Protein AF-A0A414FZT6-F1 (afdb_monomer_lite)

Organism: NCBI:txid147207

Structure (mmCIF, N/CA/C/O backbone):
data_AF-A0A414FZT6-F1
#
_entry.id   AF-A0A414FZT6-F1
#
loop_
_atom_site.group_PDB
_atom_site.id
_atom_site.type_symbol
_atom_site.label_atom_id
_atom_site.label_alt_id
_atom_site.label_comp_id
_atom_site.label_asym_id
_atom_site.label_entity_id
_atom_site.label_seq_id
_atom_site.pdbx_PDB_ins_code
_atom_site.Cartn_x
_atom_site.Cartn_y
_atom_site.Cartn_z
_atom_site.occupancy
_atom_site.B_iso_or_equiv
_atom_site.auth_seq_id
_atom_site.auth_comp_id
_atom_site.auth_asym_id
_atom_site.auth_atom_id
_atom_site.pdbx_PDB_model_num
ATOM 1 N N . MET A 1 1 ? 4.580 -17.360 -3.322 1.00 42.38 1 MET A N 1
ATOM 2 C CA . MET A 1 1 ? 3.132 -17.240 -3.596 1.00 42.38 1 MET A CA 1
ATOM 3 C C . MET A 1 1 ? 2.639 -16.132 -2.677 1.00 42.38 1 MET A C 1
ATOM 5 O O . MET A 1 1 ? 2.762 -16.324 -1.480 1.00 42.38 1 MET A O 1
ATOM 9 N N . ALA A 1 2 ? 2.249 -14.937 -3.104 1.00 43.84 2 ALA A N 1
ATOM 10 C CA . ALA A 1 2 ? 1.858 -14.442 -4.417 1.00 43.84 2 ALA A CA 1
ATOM 11 C C . ALA A 1 2 ? 2.615 -13.140 -4.751 1.00 43.84 2 ALA A C 1
ATOM 13 O O . ALA A 1 2 ? 2.787 -12.276 -3.893 1.00 43.84 2 ALA A O 1
ATOM 14 N N . GLU A 1 3 ? 3.080 -13.015 -5.991 1.00 52.44 3 GLU A N 1
ATOM 15 C CA . GLU A 1 3 ? 3.243 -11.706 -6.624 1.00 52.44 3 GLU A CA 1
ATOM 16 C C . GLU A 1 3 ? 1.833 -11.294 -7.023 1.00 52.44 3 GLU A C 1
ATOM 18 O O . GLU A 1 3 ? 1.332 -11.717 -8.061 1.00 52.44 3 GLU A O 1
ATOM 23 N N . GLY A 1 4 ? 1.143 -10.611 -6.113 1.00 61.84 4 GLY A N 1
ATOM 24 C CA . GLY A 1 4 ? -0.199 -10.149 -6.407 1.00 61.84 4 GLY A CA 1
ATOM 25 C C . GLY A 1 4 ? -0.151 -9.083 -7.485 1.00 61.84 4 GLY A C 1
ATOM 26 O O . GLY A 1 4 ? 0.655 -8.154 -7.403 1.00 61.84 4 GLY A O 1
ATOM 27 N N . ASN A 1 5 ? -0.982 -9.254 -8.511 1.00 81.00 5 ASN A N 1
ATOM 28 C CA . ASN A 1 5 ? -1.188 -8.251 -9.548 1.00 81.00 5 ASN A CA 1
ATOM 29 C C . ASN A 1 5 ? -1.672 -6.930 -8.914 1.00 81.00 5 ASN A C 1
ATOM 31 O O . ASN A 1 5 ? -2.163 -6.915 -7.785 1.00 81.00 5 ASN A O 1
ATOM 35 N N . PHE A 1 6 ? -1.583 -5.822 -9.648 1.00 87.69 6 PHE A N 1
ATOM 36 C CA . PHE A 1 6 ? -2.033 -4.501 -9.200 1.00 87.69 6 PHE A CA 1
ATOM 37 C C . PHE A 1 6 ? -3.459 -4.508 -8.606 1.00 87.69 6 PHE A C 1
ATOM 39 O O . PHE A 1 6 ? -3.727 -3.843 -7.602 1.00 87.69 6 PHE A O 1
ATOM 46 N N . ASP A 1 7 ? -4.357 -5.320 -9.172 1.00 89.56 7 ASP A N 1
ATOM 47 C CA . ASP A 1 7 ? -5.725 -5.500 -8.669 1.00 89.56 7 ASP A CA 1
ATOM 48 C C . ASP A 1 7 ? -5.762 -6.099 -7.252 1.00 89.56 7 ASP A C 1
ATOM 50 O O . ASP A 1 7 ? -6.525 -5.637 -6.408 1.00 89.56 7 ASP A O 1
ATOM 54 N N . GLU A 1 8 ? -4.899 -7.075 -6.956 1.00 91.25 8 GLU A N 1
ATOM 55 C CA . GLU A 1 8 ? -4.808 -7.703 -5.630 1.00 91.25 8 GLU A CA 1
ATOM 56 C C . GLU A 1 8 ? -4.232 -6.732 -4.591 1.00 91.25 8 GLU A C 1
ATOM 58 O O . GLU A 1 8 ? -4.671 -6.707 -3.441 1.00 91.25 8 GLU A O 1
ATOM 63 N N . ILE A 1 9 ? -3.271 -5.893 -4.998 1.00 93.50 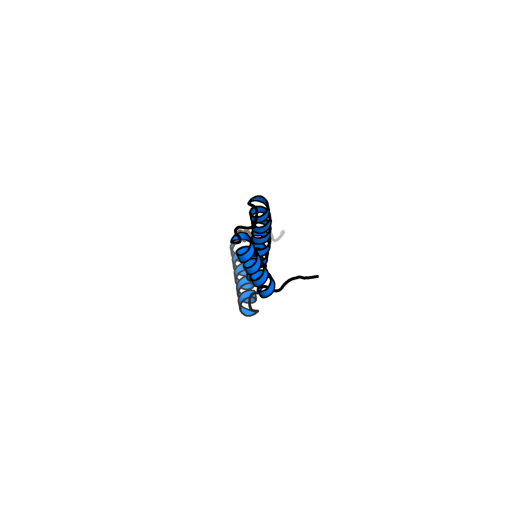9 ILE A N 1
ATOM 64 C CA . ILE A 1 9 ? -2.742 -4.821 -4.142 1.00 93.50 9 ILE A CA 1
ATOM 65 C C . ILE A 1 9 ? -3.859 -3.829 -3.798 1.00 93.50 9 ILE A C 1
ATOM 67 O O . ILE A 1 9 ? -3.998 -3.424 -2.644 1.00 93.50 9 ILE A O 1
ATOM 71 N N . THR A 1 10 ? -4.676 -3.468 -4.787 1.00 92.50 10 THR A N 1
ATOM 72 C CA . THR A 1 10 ? -5.794 -2.534 -4.609 1.00 92.50 10 THR A CA 1
ATOM 73 C C . THR A 1 10 ? -6.862 -3.117 -3.683 1.00 92.50 10 THR A C 1
ATOM 75 O O . THR A 1 10 ? -7.270 -2.453 -2.731 1.00 92.50 10 THR A O 1
ATOM 78 N N . GLU A 1 11 ? -7.251 -4.379 -3.889 1.00 95.94 11 GLU A N 1
ATOM 79 C CA . GLU A 1 11 ? -8.195 -5.082 -3.011 1.00 95.94 11 GLU A CA 1
ATOM 80 C C . GLU A 1 11 ? -7.678 -5.135 -1.566 1.00 95.94 11 GLU A C 1
ATOM 82 O O . GLU A 1 11 ? -8.414 -4.837 -0.621 1.00 95.94 11 GLU A O 1
ATOM 87 N N . ARG A 1 12 ? -6.382 -5.414 -1.378 1.00 96.44 12 ARG A N 1
ATOM 88 C CA . ARG A 1 12 ? -5.777 -5.442 -0.044 1.00 96.44 12 ARG A CA 1
ATOM 89 C C . ARG A 1 12 ? -5.777 -4.070 0.636 1.00 96.44 12 ARG A C 1
ATOM 91 O O . ARG A 1 12 ? -6.052 -3.984 1.835 1.00 96.44 12 ARG A O 1
ATOM 98 N N . LEU A 1 13 ? -5.498 -2.996 -0.102 1.00 96.81 13 LEU A N 1
ATOM 99 C CA . LEU A 1 13 ? -5.575 -1.629 0.424 1.00 96.81 13 LEU A CA 1
ATOM 100 C C . LEU A 1 13 ? -7.006 -1.274 0.861 1.00 96.81 13 LEU A C 1
ATOM 102 O O . LEU A 1 13 ? -7.189 -0.676 1.925 1.00 96.81 13 LEU A O 1
ATOM 106 N N . ASP A 1 14 ? -8.023 -1.697 0.109 1.00 96.81 14 ASP A N 1
ATOM 107 C CA . ASP A 1 14 ? -9.430 -1.497 0.475 1.00 96.81 14 ASP A CA 1
ATOM 108 C C . ASP A 1 14 ? -9.817 -2.255 1.758 1.00 96.81 14 ASP A C 1
ATOM 110 O O . ASP A 1 14 ? -10.495 -1.704 2.636 1.00 96.81 14 ASP A O 1
ATOM 114 N N . GLU A 1 15 ? -9.338 -3.490 1.930 1.00 97.06 15 GLU A N 1
ATOM 115 C CA . GLU A 1 15 ? -9.513 -4.243 3.177 1.00 97.06 15 GLU A CA 1
ATOM 116 C C . GLU A 1 15 ? -8.862 -3.545 4.375 1.00 97.06 15 GLU A C 1
ATOM 118 O O . GLU A 1 15 ? -9.452 -3.486 5.462 1.00 97.06 15 GLU A O 1
ATOM 123 N N . ILE A 1 16 ? -7.650 -3.013 4.193 1.00 96.81 16 ILE A N 1
ATOM 124 C CA . ILE A 1 16 ? -6.942 -2.244 5.220 1.00 96.81 16 ILE A CA 1
ATOM 125 C C . ILE A 1 16 ? -7.764 -1.006 5.603 1.00 96.81 16 ILE A C 1
ATOM 127 O O . ILE A 1 16 ? -7.985 -0.759 6.791 1.00 96.81 16 ILE A O 1
ATOM 131 N N . ILE A 1 17 ? -8.303 -0.268 4.625 1.00 96.19 17 ILE A N 1
ATOM 132 C CA . ILE A 1 17 ? -9.167 0.898 4.871 1.00 96.19 17 ILE A CA 1
ATOM 133 C C . ILE A 1 17 ? -10.400 0.505 5.692 1.00 96.19 17 ILE A C 1
ATOM 135 O O . ILE A 1 17 ? -10.762 1.210 6.642 1.00 96.19 17 ILE A O 1
ATOM 139 N N . ALA A 1 18 ? -11.050 -0.610 5.355 1.00 96.62 18 ALA A N 1
ATOM 140 C CA . ALA A 1 18 ? -12.207 -1.100 6.097 1.00 96.62 18 ALA A CA 1
ATOM 141 C C . ALA A 1 18 ? -11.846 -1.445 7.554 1.00 96.62 18 ALA A C 1
ATOM 143 O O . ALA A 1 18 ? -12.584 -1.081 8.474 1.00 96.62 18 ALA A O 1
ATOM 144 N N . GLN A 1 19 ? -10.695 -2.086 7.775 1.00 95.50 19 GLN A N 1
ATOM 145 C CA . GLN A 1 19 ? -10.216 -2.456 9.108 1.00 95.50 19 GLN A CA 1
ATOM 146 C C . GLN A 1 19 ? -9.834 -1.239 9.954 1.00 95.50 19 GLN A C 1
ATOM 148 O O . GLN A 1 19 ? -10.261 -1.150 11.104 1.00 95.50 19 GLN A O 1
ATOM 153 N N . VAL A 1 20 ? -9.103 -0.268 9.402 1.00 94.38 20 VAL A N 1
ATOM 154 C CA . VAL A 1 20 ? -8.703 0.956 10.125 1.00 94.38 20 VAL A CA 1
ATOM 155 C C . VAL A 1 20 ? -9.917 1.817 10.491 1.00 94.38 20 VAL A C 1
ATOM 157 O O . VAL A 1 20 ? -9.932 2.479 11.527 1.00 94.38 20 VAL A O 1
ATOM 160 N N . ARG A 1 21 ? -10.976 1.796 9.671 1.00 93.81 21 ARG A N 1
ATOM 161 C CA . ARG A 1 21 ? -12.238 2.502 9.959 1.00 93.81 21 ARG A CA 1
ATOM 162 C C . ARG A 1 21 ? -13.106 1.807 11.008 1.00 93.81 21 ARG A C 1
ATOM 164 O O . ARG A 1 21 ? -14.051 2.425 11.509 1.00 93.81 21 ARG A O 1
ATOM 171 N N . SER A 1 22 ? -12.823 0.548 11.331 1.00 94.50 22 SER A N 1
ATOM 172 C CA . SER A 1 22 ? -13.547 -0.169 12.373 1.00 94.50 22 SER A CA 1
ATOM 173 C C . SER A 1 22 ? -13.213 0.402 13.748 1.00 94.50 22 SER A C 1
ATOM 175 O O . SER A 1 22 ? -12.053 0.561 14.116 1.00 94.50 22 SER A O 1
ATOM 177 N N . LYS A 1 23 ? -14.250 0.663 14.549 1.00 91.75 23 LYS A N 1
ATOM 178 C CA . LYS A 1 23 ? -14.101 1.130 15.938 1.00 91.75 23 LYS A CA 1
ATOM 179 C C . LYS A 1 23 ? -13.547 0.055 16.873 1.00 91.75 23 LYS A C 1
ATOM 181 O O . LYS A 1 23 ? -13.138 0.381 17.983 1.00 91.75 23 LYS A O 1
ATOM 186 N N . ASP A 1 24 ? -13.552 -1.196 16.422 1.00 93.62 24 ASP A N 1
ATOM 187 C CA . ASP A 1 24 ? -13.043 -2.345 17.166 1.00 93.62 24 ASP A CA 1
ATOM 188 C C . ASP A 1 24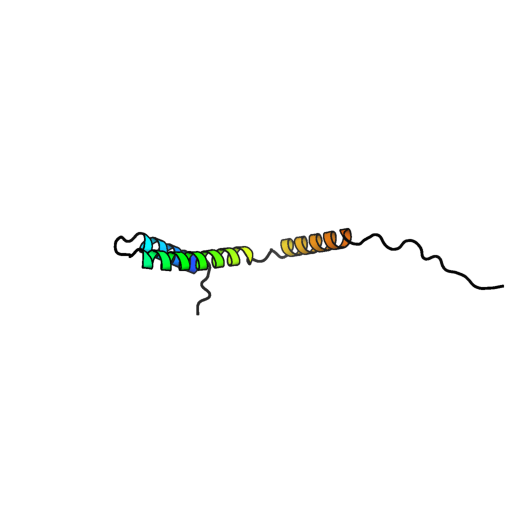 ? -11.543 -2.585 16.915 1.00 93.62 24 ASP A C 1
ATOM 190 O O . ASP A 1 24 ? -10.935 -3.450 17.547 1.00 93.62 24 ASP A O 1
ATOM 194 N N . THR A 1 25 ? -10.925 -1.816 16.012 1.00 93.44 25 THR A N 1
ATOM 195 C CA . THR A 1 25 ? -9.490 -1.894 15.727 1.00 93.44 25 THR A CA 1
ATOM 196 C C . THR A 1 25 ? -8.721 -0.991 16.688 1.00 93.44 25 THR A C 1
ATOM 198 O O . THR A 1 25 ? -9.011 0.199 16.825 1.00 93.44 25 THR A O 1
ATOM 201 N N . SER A 1 26 ? -7.731 -1.558 17.381 1.00 96.50 26 SER A N 1
ATOM 202 C CA . SER A 1 26 ? -6.856 -0.797 18.274 1.00 96.50 26 SER A CA 1
ATOM 203 C C . SER A 1 26 ? -5.929 0.136 17.492 1.00 96.50 26 SER A C 1
ATOM 205 O O . SER A 1 26 ? -5.641 -0.094 16.320 1.00 96.50 26 SER A O 1
ATOM 207 N N . LEU A 1 27 ? -5.411 1.174 18.157 1.00 94.94 27 LEU A N 1
ATOM 208 C CA . LEU A 1 27 ? -4.452 2.092 17.540 1.00 94.94 27 LEU A CA 1
ATOM 209 C C . LEU A 1 27 ? -3.192 1.367 17.052 1.00 94.94 27 LEU A C 1
ATOM 211 O O . LEU A 1 27 ? -2.784 1.594 15.924 1.00 94.94 27 LEU A O 1
ATOM 215 N N . GLU A 1 28 ? -2.610 0.485 17.868 1.00 96.38 28 GLU A N 1
ATOM 216 C CA . GLU A 1 28 ? -1.425 -0.301 17.482 1.00 96.38 28 GLU A CA 1
ATOM 217 C C . GLU A 1 28 ? -1.691 -1.110 16.214 1.00 96.38 28 GLU A C 1
ATOM 219 O O . GLU A 1 28 ? -0.934 -1.017 15.257 1.00 96.38 28 GLU A O 1
ATOM 224 N N . ARG A 1 29 ? -2.839 -1.793 16.146 1.00 95.19 29 ARG A N 1
ATOM 225 C CA . ARG A 1 29 ? -3.205 -2.559 14.956 1.00 95.19 29 ARG A CA 1
ATOM 226 C C . ARG A 1 29 ? -3.439 -1.669 13.737 1.00 95.19 29 ARG A C 1
ATOM 228 O O . ARG A 1 29 ? -3.112 -2.066 12.627 1.00 95.19 29 ARG A O 1
ATOM 235 N N . SER A 1 30 ? -3.997 -0.475 13.925 1.00 95.88 30 SER A N 1
ATOM 236 C CA . SER A 1 30 ? -4.130 0.507 12.845 1.00 95.88 30 SER A CA 1
ATOM 237 C C . SER A 1 30 ? -2.777 1.023 12.349 1.00 95.88 30 SER A C 1
ATOM 239 O O . SER A 1 30 ? -2.673 1.348 11.172 1.00 95.88 30 SER A O 1
ATOM 241 N N . LEU A 1 31 ? -1.758 1.098 13.213 1.00 96.75 31 LEU A N 1
ATOM 242 C CA . LEU A 1 31 ? -0.397 1.477 12.823 1.00 96.75 31 LEU A CA 1
ATOM 243 C C . LEU A 1 31 ? 0.295 0.347 12.054 1.00 96.75 31 LEU A C 1
ATOM 245 O O . LEU A 1 31 ? 0.843 0.614 10.992 1.00 96.75 31 LEU A O 1
ATOM 249 N N . ASP A 1 32 ? 0.160 -0.903 12.503 1.00 96.56 32 ASP A N 1
ATOM 250 C CA . ASP A 1 32 ? 0.688 -2.063 11.769 1.00 96.56 32 ASP A CA 1
ATOM 251 C C . ASP A 1 32 ? 0.088 -2.149 10.351 1.00 96.56 32 ASP A C 1
ATOM 253 O O . ASP A 1 32 ? 0.790 -2.361 9.364 1.00 96.56 32 ASP A O 1
ATOM 257 N N . LEU A 1 33 ? -1.228 -1.932 10.237 1.00 97.06 33 LEU A N 1
ATOM 258 C CA . LEU A 1 33 ? -1.933 -1.890 8.951 1.00 97.06 33 LEU A CA 1
ATOM 259 C C . LEU A 1 33 ? -1.495 -0.702 8.078 1.00 97.06 33 LEU A C 1
ATOM 261 O O . LEU A 1 33 ? -1.558 -0.782 6.852 1.00 97.06 33 LEU A O 1
ATOM 265 N N . PHE A 1 34 ? -1.083 0.409 8.690 1.00 96.38 34 PHE A N 1
ATOM 266 C CA . PHE A 1 34 ? -0.581 1.568 7.962 1.00 96.38 34 PHE A CA 1
ATOM 267 C C . PHE A 1 34 ? 0.802 1.297 7.365 1.00 96.38 34 PHE A C 1
ATOM 269 O O . PHE A 1 34 ? 1.023 1.627 6.202 1.00 96.38 34 PHE A O 1
ATOM 276 N N . ASP A 1 35 ? 1.691 0.640 8.111 1.00 97.25 35 ASP A N 1
ATOM 277 C CA . ASP A 1 35 ? 2.997 0.217 7.598 1.00 97.25 35 ASP A CA 1
ATOM 278 C C . ASP A 1 35 ? 2.835 -0.779 6.435 1.00 97.25 35 ASP A C 1
ATOM 280 O O . ASP A 1 35 ? 3.450 -0.603 5.382 1.00 97.25 35 ASP A O 1
ATOM 284 N N . GLU A 1 36 ? 1.915 -1.745 6.558 1.00 96.50 36 GLU A N 1
ATOM 285 C CA . GLU A 1 36 ? 1.562 -2.657 5.458 1.00 96.50 36 GLU A CA 1
ATOM 286 C C . GLU A 1 36 ? 1.070 -1.887 4.216 1.00 96.50 36 GLU A C 1
ATOM 288 O O . GLU A 1 36 ? 1.475 -2.178 3.088 1.00 96.50 36 GLU A O 1
ATOM 293 N N . ALA A 1 37 ? 0.233 -0.861 4.399 1.00 96.62 37 ALA A N 1
ATOM 294 C CA . ALA A 1 37 ? -0.250 -0.037 3.293 1.00 96.62 37 ALA A CA 1
ATOM 2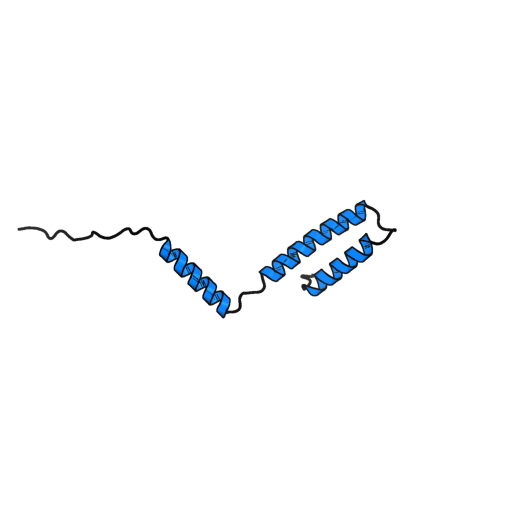95 C C . ALA A 1 37 ? 0.874 0.759 2.603 1.00 96.62 37 ALA A C 1
ATOM 297 O O . ALA A 1 37 ? 0.817 0.951 1.387 1.00 96.62 37 ALA A O 1
ATOM 298 N N . ILE A 1 38 ? 1.898 1.203 3.341 1.00 96.38 38 ILE A N 1
ATOM 299 C CA . ILE A 1 38 ? 3.071 1.882 2.766 1.00 96.38 38 ILE A CA 1
ATOM 300 C C . ILE A 1 38 ? 3.869 0.921 1.883 1.00 96.38 38 ILE A C 1
ATOM 302 O O . ILE A 1 38 ? 4.255 1.292 0.771 1.00 96.38 38 ILE A O 1
ATOM 306 N N . GLU A 1 39 ? 4.101 -0.309 2.343 1.00 95.69 39 GLU A N 1
ATOM 307 C CA . GLU A 1 39 ? 4.802 -1.329 1.555 1.00 95.69 39 GLU A CA 1
ATOM 308 C C . GLU A 1 39 ? 4.037 -1.663 0.267 1.00 95.69 39 GLU A C 1
ATOM 310 O O . GLU A 1 39 ? 4.614 -1.674 -0.825 1.00 95.69 39 GLU A O 1
ATOM 315 N N . LEU A 1 40 ? 2.721 -1.864 0.378 1.00 95.44 40 LEU A N 1
ATOM 316 C CA . LEU A 1 40 ? 1.838 -2.124 -0.760 1.00 95.44 40 LEU A CA 1
ATOM 317 C C . LEU A 1 40 ? 1.815 -0.956 -1.752 1.00 95.44 40 LEU A C 1
ATOM 319 O O . LEU A 1 40 ? 1.921 -1.175 -2.959 1.00 95.44 40 LEU A O 1
ATOM 323 N N . GLY A 1 41 ? 1.721 0.278 -1.254 1.00 92.62 41 GLY A N 1
ATOM 324 C CA . GLY A 1 41 ? 1.761 1.484 -2.077 1.00 92.62 41 GLY A CA 1
ATOM 325 C C . GLY A 1 41 ? 3.093 1.648 -2.807 1.00 92.62 41 GLY A C 1
ATOM 326 O O . GLY A 1 41 ? 3.100 1.962 -3.993 1.00 92.62 41 GLY A O 1
ATOM 327 N N . SER A 1 42 ? 4.208 1.366 -2.130 1.00 93.75 42 SER A N 1
ATOM 328 C CA . SER A 1 42 ? 5.546 1.432 -2.734 1.00 93.75 42 SER A CA 1
ATOM 329 C C . SER A 1 42 ? 5.678 0.426 -3.879 1.00 93.75 42 SER A C 1
ATOM 331 O O . SER A 1 42 ? 6.056 0.793 -4.986 1.00 93.75 42 SER A O 1
ATOM 333 N N . ARG A 1 43 ? 5.236 -0.819 -3.661 1.00 90.06 43 ARG A N 1
ATOM 334 C CA . ARG A 1 43 ? 5.209 -1.846 -4.711 1.00 90.06 43 ARG A CA 1
ATOM 335 C C . ARG A 1 43 ? 4.296 -1.469 -5.882 1.00 90.06 43 ARG A C 1
ATOM 337 O O . ARG A 1 43 ? 4.626 -1.770 -7.024 1.00 90.06 43 ARG A O 1
ATOM 344 N N . ALA A 1 44 ? 3.139 -0.862 -5.618 1.00 91.31 44 ALA A N 1
ATOM 345 C CA . ALA A 1 44 ? 2.230 -0.427 -6.675 1.00 91.31 44 ALA A CA 1
ATOM 346 C C . ALA A 1 44 ? 2.867 0.654 -7.561 1.00 91.31 44 ALA A C 1
ATOM 348 O O . ALA A 1 44 ? 2.720 0.594 -8.779 1.00 91.31 44 ALA A O 1
ATOM 349 N N . VAL A 1 45 ? 3.600 1.601 -6.962 1.00 90.69 45 VAL A N 1
ATOM 350 C CA . VAL A 1 45 ? 4.374 2.616 -7.695 1.00 90.69 45 VAL A CA 1
ATOM 351 C C . VAL A 1 45 ? 5.448 1.953 -8.555 1.00 90.69 45 VAL A C 1
ATOM 353 O O . VAL A 1 45 ? 5.473 2.195 -9.758 1.00 90.69 45 VAL A O 1
ATOM 356 N N . ASP A 1 46 ? 6.237 1.035 -7.990 1.00 88.81 46 ASP A N 1
ATOM 357 C CA . ASP A 1 46 ? 7.259 0.297 -8.748 1.00 88.81 46 ASP A CA 1
ATOM 358 C C . ASP A 1 46 ? 6.655 -0.478 -9.937 1.00 88.81 46 ASP A C 1
ATOM 360 O O . ASP A 1 46 ? 7.258 -0.589 -11.005 1.00 88.81 46 ASP A O 1
ATOM 364 N N . MET A 1 47 ? 5.446 -1.025 -9.777 1.00 86.00 47 MET A N 1
ATOM 365 C CA . MET A 1 47 ? 4.747 -1.778 -10.825 1.00 86.00 47 MET A CA 1
ATOM 366 C C . MET A 1 47 ? 4.229 -0.878 -11.962 1.00 86.00 47 MET A C 1
ATOM 368 O O . MET A 1 47 ? 4.174 -1.309 -13.111 1.00 86.00 47 MET A O 1
ATOM 372 N N . VAL A 1 48 ? 3.867 0.372 -11.655 1.00 83.69 48 VAL A N 1
ATOM 373 C CA . VAL A 1 48 ? 3.506 1.386 -12.662 1.00 83.69 48 VAL A CA 1
ATOM 374 C C . VAL A 1 48 ? 4.752 1.886 -13.391 1.00 83.69 48 VAL A C 1
ATOM 376 O O . VAL A 1 48 ? 4.717 2.028 -14.611 1.00 83.69 48 VAL A O 1
ATOM 379 N N . ASP A 1 49 ? 5.855 2.084 -12.671 1.00 80.38 49 ASP A N 1
ATOM 380 C CA . ASP A 1 49 ? 7.131 2.519 -13.251 1.00 80.38 49 ASP A CA 1
ATOM 381 C C . ASP A 1 49 ? 7.794 1.429 -14.111 1.00 80.38 49 ASP A C 1
ATOM 383 O O . ASP A 1 49 ? 8.506 1.733 -15.066 1.00 80.38 49 ASP A O 1
ATOM 387 N N . SER A 1 50 ? 7.550 0.152 -13.801 1.00 69.69 50 SER A N 1
ATOM 388 C CA . SER A 1 50 ? 8.064 -0.996 -14.564 1.00 69.69 50 SER A CA 1
ATOM 389 C C . SER A 1 50 ? 7.199 -1.401 -15.756 1.00 69.69 50 SER A C 1
ATOM 391 O O . SER A 1 50 ? 7.576 -2.325 -16.480 1.00 69.69 50 SER A O 1
ATOM 393 N N . PHE A 1 51 ? 6.072 -0.722 -16.005 1.00 59.41 51 PHE A N 1
ATOM 394 C CA . PHE A 1 51 ? 5.341 -0.906 -17.254 1.00 59.41 51 PHE A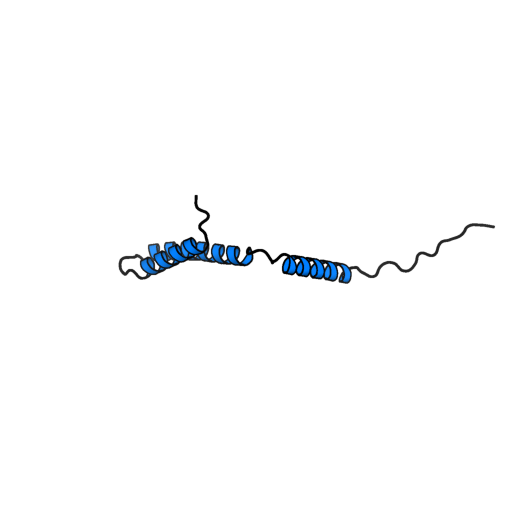 CA 1
ATOM 395 C C . PHE A 1 51 ? 6.226 -0.416 -18.407 1.00 59.41 51 PHE A C 1
ATOM 397 O O . PHE A 1 51 ? 6.441 0.779 -18.598 1.00 59.41 51 PHE A O 1
ATOM 404 N N . GLU A 1 52 ? 6.801 -1.386 -19.116 1.00 63.56 52 GLU A N 1
ATOM 405 C CA . GLU A 1 52 ? 7.841 -1.205 -20.121 1.00 63.56 52 GLU A CA 1
ATOM 406 C C . GLU A 1 52 ? 7.429 -0.163 -21.167 1.00 63.56 52 GLU A C 1
ATOM 408 O O . GLU A 1 52 ? 6.318 -0.211 -21.708 1.00 63.56 52 GLU A O 1
ATOM 413 N N . LEU A 1 53 ? 8.353 0.756 -21.472 1.00 63.62 53 LEU A N 1
ATOM 414 C CA . LEU A 1 53 ? 8.261 1.640 -22.630 1.00 63.62 53 LEU A CA 1
ATOM 415 C C . LEU A 1 53 ? 7.804 0.809 -23.832 1.00 63.62 53 LEU A C 1
ATOM 417 O O . LEU A 1 53 ? 8.361 -0.262 -24.100 1.00 63.62 53 LEU A O 1
ATOM 421 N N . SER A 1 54 ? 6.814 1.293 -24.588 1.00 71.56 54 SER A N 1
ATOM 422 C CA . SER A 1 54 ? 6.519 0.658 -25.870 1.00 71.56 54 SER A CA 1
ATOM 423 C C . SER A 1 54 ? 7.814 0.590 -26.692 1.00 71.56 54 SER A C 1
ATOM 425 O O . SER A 1 54 ? 8.677 1.452 -26.520 1.00 71.56 54 SER A O 1
ATOM 427 N N . PRO A 1 55 ? 7.982 -0.373 -27.617 1.00 75.94 55 PRO A N 1
ATOM 428 C CA . PR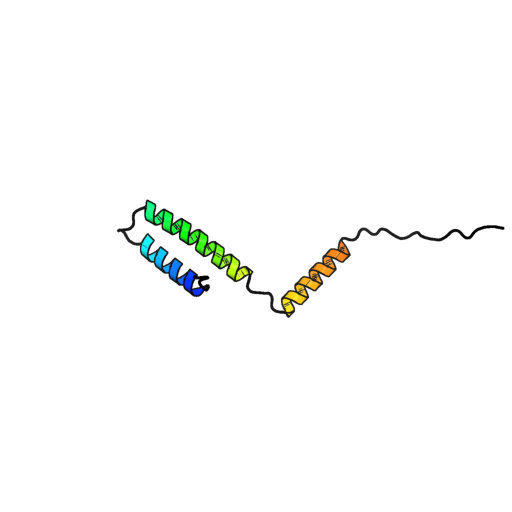O A 1 55 ? 9.219 -0.491 -28.396 1.00 75.94 55 PRO A CA 1
ATOM 429 C C . PRO A 1 55 ? 9.673 0.842 -29.005 1.00 75.94 55 PRO A C 1
ATOM 431 O O . PRO A 1 55 ? 10.850 1.163 -29.018 1.00 75.94 55 PRO A O 1
ATOM 434 N N . ARG A 1 56 ? 8.706 1.678 -29.403 1.00 76.50 56 ARG A N 1
ATOM 435 C CA . ARG A 1 56 ? 8.951 3.031 -29.897 1.00 76.50 56 ARG A CA 1
ATOM 436 C C . ARG A 1 56 ? 9.491 3.989 -28.830 1.00 76.50 56 ARG A C 1
ATOM 438 O O . ARG A 1 56 ? 10.343 4.807 -29.144 1.00 76.50 56 ARG A O 1
ATOM 445 N N . GLU A 1 57 ? 8.945 3.963 -27.622 1.00 76.75 57 GLU A N 1
ATOM 446 C CA . GLU A 1 57 ? 9.397 4.824 -26.526 1.00 76.75 57 GLU A CA 1
ATOM 447 C C . GLU A 1 57 ? 10.769 4.377 -26.002 1.00 76.75 57 GLU A C 1
ATOM 449 O O . GLU A 1 57 ? 11.588 5.233 -25.686 1.00 76.75 57 GLU A O 1
ATOM 454 N N . ALA A 1 58 ? 11.057 3.070 -26.011 1.00 79.94 58 ALA A N 1
ATOM 455 C CA . ALA A 1 58 ? 12.382 2.528 -25.718 1.00 79.94 58 ALA A CA 1
ATOM 456 C C . ALA A 1 58 ? 13.411 2.983 -26.768 1.00 79.94 58 ALA A C 1
ATOM 458 O O . ALA A 1 58 ? 14.440 3.545 -26.405 1.00 79.94 58 ALA A O 1
ATOM 459 N N . ASP A 1 59 ? 13.079 2.860 -28.061 1.00 82.50 59 ASP A N 1
ATOM 460 C CA . ASP A 1 59 ? 13.925 3.338 -29.165 1.00 82.50 59 ASP A CA 1
ATOM 461 C C . ASP A 1 59 ? 14.196 4.854 -29.076 1.00 82.50 59 ASP A C 1
ATOM 463 O O . ASP A 1 59 ? 15.289 5.320 -29.404 1.00 82.50 59 ASP A O 1
ATOM 467 N N . MET A 1 60 ? 13.203 5.648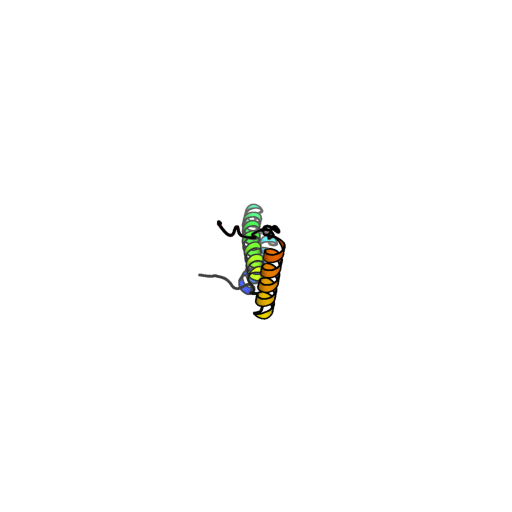 -28.652 1.00 82.12 60 MET A N 1
ATOM 468 C CA . MET A 1 60 ? 13.372 7.092 -28.459 1.00 82.12 60 MET A CA 1
ATOM 469 C C . MET A 1 60 ? 14.281 7.412 -27.271 1.00 82.12 60 MET A C 1
ATOM 471 O O . MET A 1 60 ? 15.123 8.299 -27.397 1.00 82.12 60 MET A O 1
ATOM 475 N N . LEU A 1 61 ? 14.150 6.684 -26.158 1.00 82.06 61 LEU A N 1
ATOM 476 C CA . LEU A 1 61 ? 15.012 6.853 -24.988 1.00 82.06 61 LEU A CA 1
ATOM 477 C C . LEU A 1 61 ? 16.471 6.502 -25.319 1.00 82.06 61 LEU A C 1
ATOM 479 O O . LEU A 1 61 ? 17.376 7.268 -24.996 1.00 82.06 61 LEU A O 1
ATOM 483 N N . ASP A 1 62 ? 16.691 5.389 -26.026 1.00 83.75 62 ASP A N 1
ATOM 484 C CA . ASP A 1 62 ? 18.019 4.953 -26.472 1.00 83.75 62 ASP A CA 1
ATOM 485 C C . ASP A 1 62 ? 18.662 5.970 -27.431 1.00 83.75 62 ASP A C 1
ATOM 487 O O . ASP A 1 62 ? 19.858 6.259 -27.334 1.00 83.75 62 ASP A O 1
ATOM 491 N N . ALA A 1 63 ? 17.876 6.557 -28.344 1.00 82.88 63 ALA A N 1
ATOM 492 C CA . ALA A 1 63 ? 18.351 7.603 -29.249 1.00 82.88 63 ALA A CA 1
ATOM 493 C C . ALA A 1 63 ? 18.724 8.903 -28.511 1.00 82.88 63 ALA A C 1
ATOM 495 O O . ALA A 1 63 ? 19.698 9.568 -28.883 1.00 82.88 63 ALA A O 1
ATOM 496 N N . GLU A 1 64 ? 17.972 9.268 -27.472 1.00 80.38 64 GLU A N 1
ATOM 497 C CA . GLU A 1 64 ? 18.217 10.464 -26.662 1.00 80.38 64 GLU A CA 1
ATOM 498 C C . GLU A 1 64 ? 19.477 10.297 -25.792 1.00 80.38 64 GLU A C 1
ATOM 500 O O . GLU A 1 64 ? 20.375 11.137 -25.858 1.00 80.38 64 GLU A O 1
ATOM 505 N N . LEU A 1 65 ? 19.638 9.143 -25.131 1.00 81.00 65 LEU A N 1
ATOM 506 C CA . LEU A 1 65 ? 20.846 8.763 -24.379 1.00 81.00 65 LEU A CA 1
ATOM 507 C C . LEU A 1 65 ? 22.107 8.713 -25.255 1.00 81.00 65 LEU A C 1
ATOM 509 O O . LEU A 1 65 ? 23.177 9.172 -24.849 1.00 81.00 65 LEU A O 1
ATOM 513 N N . ALA A 1 66 ? 22.001 8.179 -26.477 1.00 79.44 66 ALA A N 1
ATOM 514 C CA . ALA A 1 66 ? 23.113 8.165 -27.429 1.00 79.44 66 ALA A CA 1
ATOM 515 C C . ALA A 1 66 ? 23.510 9.579 -27.892 1.00 79.44 66 ALA A C 1
ATOM 517 O O . ALA A 1 66 ? 24.687 9.835 -28.166 1.00 79.44 66 ALA A O 1
ATOM 518 N N . THR A 1 67 ? 22.540 10.494 -27.967 1.00 79.00 67 THR A N 1
ATOM 519 C CA . THR A 1 67 ? 22.765 11.899 -28.327 1.00 79.00 67 THR A CA 1
ATOM 520 C C . THR A 1 67 ? 23.425 12.660 -27.174 1.00 79.00 67 THR A C 1
ATOM 522 O O . THR A 1 67 ? 24.407 13.365 -27.411 1.00 79.00 67 THR A O 1
ATOM 525 N N . GLU A 1 68 ? 22.968 12.462 -25.931 1.00 74.19 68 GLU A N 1
ATOM 526 C CA . GLU A 1 68 ? 23.584 13.052 -24.732 1.00 74.19 68 GLU A CA 1
ATOM 527 C C . GLU A 1 68 ? 25.047 12.611 -24.562 1.00 74.19 68 GLU A C 1
ATOM 529 O O . GLU A 1 68 ? 25.937 13.458 -24.434 1.00 74.19 68 GLU A O 1
ATOM 534 N N . ALA A 1 69 ? 25.331 11.312 -24.710 1.00 71.69 69 ALA A N 1
ATOM 535 C CA . ALA A 1 69 ? 26.690 10.772 -24.614 1.00 71.69 69 ALA A CA 1
ATOM 536 C C . ALA A 1 69 ? 27.649 11.302 -25.704 1.00 71.69 69 ALA A C 1
ATOM 538 O O . ALA A 1 69 ? 28.863 11.361 -25.495 1.00 71.69 69 ALA A O 1
ATOM 539 N N . GLN A 1 70 ? 27.130 11.699 -26.872 1.00 64.50 70 GLN A N 1
ATOM 540 C CA . GLN A 1 70 ? 27.923 12.348 -27.924 1.00 64.50 70 GLN A CA 1
ATOM 541 C C . GLN A 1 70 ? 28.163 13.836 -27.656 1.00 64.50 70 GLN A C 1
ATOM 543 O O . GLN A 1 70 ? 29.197 14.361 -28.069 1.00 64.50 70 GLN A O 1
ATOM 548 N N . SER A 1 71 ? 27.257 14.512 -26.951 1.00 64.00 71 SER A N 1
ATOM 549 C CA . SER A 1 71 ? 27.431 15.917 -26.564 1.00 64.00 71 SER A CA 1
ATOM 550 C C . SER A 1 71 ? 28.386 16.142 -25.383 1.00 64.00 71 SER A C 1
ATOM 552 O O . SER A 1 71 ? 28.843 17.268 -25.194 1.00 64.00 71 SER A O 1
ATOM 554 N N . GLU A 1 72 ? 28.742 15.096 -24.630 1.00 59.25 72 GLU A N 1
ATOM 555 C CA . GLU A 1 72 ? 29.667 15.165 -23.484 1.00 59.25 72 GLU A CA 1
ATOM 556 C C . GLU A 1 72 ? 31.125 14.780 -23.812 1.00 59.25 72 GLU A C 1
ATOM 558 O O . GLU A 1 72 ? 31.990 14.816 -22.934 1.00 59.25 72 GLU A O 1
ATOM 563 N N . GLN A 1 73 ? 31.449 14.441 -25.066 1.00 50.03 73 GLN A N 1
ATOM 564 C CA . GLN A 1 73 ? 32.842 14.236 -25.485 1.00 50.03 73 GLN A CA 1
ATOM 565 C C . GLN A 1 73 ? 33.585 15.590 -25.479 1.00 50.03 73 GLN A C 1
ATOM 567 O O . GLN A 1 73 ? 33.195 16.495 -26.226 1.00 50.03 73 GLN A O 1
ATOM 572 N N . PRO A 1 74 ? 34.669 15.769 -24.691 1.00 47.16 74 PRO A N 1
ATOM 573 C CA . PRO A 1 74 ? 35.526 16.936 -24.834 1.00 47.16 74 PRO A CA 1
ATOM 574 C C . PRO A 1 74 ? 36.101 16.926 -26.247 1.00 47.16 74 PRO A C 1
ATOM 576 O O . PRO A 1 74 ? 36.570 15.893 -26.724 1.00 47.16 74 PRO A O 1
ATOM 579 N N . ALA A 1 75 ? 36.076 18.078 -26.911 1.00 49.88 75 ALA A N 1
ATOM 580 C CA . ALA A 1 75 ? 36.756 18.291 -28.178 1.00 49.88 75 ALA A CA 1
ATOM 581 C C . ALA A 1 75 ? 38.284 18.174 -27.992 1.00 49.88 75 ALA A C 1
ATOM 583 O O . ALA A 1 75 ? 38.994 19.172 -27.949 1.00 49.88 75 ALA A O 1
ATOM 584 N N . GLU A 1 76 ? 38.802 16.955 -27.870 1.00 53.25 76 GLU A N 1
ATOM 585 C CA . GLU A 1 76 ? 40.220 16.642 -27.989 1.00 53.25 76 GLU A CA 1
ATOM 586 C C . GLU A 1 76 ? 40.414 15.801 -29.245 1.00 53.25 76 GLU A C 1
ATOM 588 O O . GLU A 1 76 ? 40.130 14.608 -29.255 1.00 53.25 76 GLU A O 1
ATOM 593 N N . GLN A 1 77 ? 40.876 16.467 -30.306 1.00 48.62 77 GLN A N 1
ATOM 594 C CA . GLN A 1 77 ? 41.923 16.030 -31.241 1.00 48.62 77 GLN A CA 1
ATOM 595 C C . GLN A 1 77 ? 41.746 16.747 -32.584 1.00 48.62 77 GLN A C 1
ATOM 597 O O . GLN A 1 77 ? 41.177 16.231 -33.541 1.00 48.62 77 GLN A O 1
ATOM 602 N N . ALA A 1 78 ? 42.303 17.951 -32.662 1.00 49.72 78 ALA A N 1
ATOM 603 C CA . ALA A 1 78 ? 42.828 18.480 -33.908 1.00 49.72 78 ALA A CA 1
ATOM 604 C C . ALA A 1 78 ? 44.266 18.904 -33.615 1.00 49.72 78 ALA A C 1
ATOM 606 O O . ALA A 1 78 ? 44.464 19.937 -32.994 1.00 49.72 78 ALA A O 1
ATOM 607 N N . GLU A 1 79 ? 45.221 18.034 -33.951 1.00 45.25 79 GLU A N 1
ATOM 608 C CA . GLU A 1 79 ? 46.575 18.343 -34.443 1.00 45.25 79 GLU A CA 1
ATOM 609 C C . GLU A 1 79 ? 47.432 17.070 -34.361 1.00 45.25 79 GLU A C 1
ATOM 611 O O . GLU A 1 79 ? 48.209 16.842 -33.438 1.00 45.25 79 GLU A O 1
ATOM 616 N N . THR A 1 80 ? 47.280 16.209 -35.365 1.00 50.97 80 THR A N 1
ATOM 617 C CA . THR A 1 80 ? 48.364 15.324 -35.791 1.00 50.97 80 THR A CA 1
ATOM 618 C C . THR A 1 80 ? 48.664 15.668 -37.237 1.00 50.97 80 THR A C 1
ATOM 620 O O . THR A 1 80 ? 47.912 15.262 -38.121 1.00 50.97 80 THR A O 1
ATOM 623 N N . ASP A 1 81 ? 49.749 16.397 -37.478 1.00 45.53 81 ASP A N 1
ATOM 624 C CA . ASP A 1 81 ? 50.395 16.385 -38.787 1.00 45.53 81 ASP A CA 1
ATOM 625 C C . ASP A 1 81 ? 51.814 15.816 -38.617 1.00 45.53 81 ASP A C 1
ATOM 627 O O . ASP A 1 81 ? 52.507 16.175 -37.657 1.00 45.53 81 ASP A O 1
ATOM 631 N N . PRO A 1 82 ? 52.215 14.849 -39.460 1.00 54.78 82 PRO A N 1
ATOM 632 C CA . PRO A 1 82 ? 53.348 13.977 -39.215 1.00 54.78 82 PRO A CA 1
ATOM 633 C C . PRO A 1 82 ? 54.658 14.584 -39.727 1.00 54.78 82 PRO A C 1
ATOM 635 O O . PRO A 1 82 ? 54.712 15.248 -40.759 1.00 54.78 82 PRO A O 1
ATOM 638 N N . ASP A 1 83 ? 55.737 14.278 -39.017 1.00 51.12 83 ASP A N 1
ATOM 639 C CA . ASP A 1 83 ? 57.124 14.461 -39.447 1.00 51.12 83 ASP A CA 1
ATOM 640 C C . ASP A 1 83 ? 57.457 13.517 -40.626 1.00 51.12 83 ASP A C 1
ATOM 642 O O . ASP A 1 83 ? 57.273 12.300 -40.490 1.00 51.12 83 ASP A O 1
ATOM 646 N N . PRO A 1 84 ? 57.989 14.015 -41.762 1.00 57.19 84 PRO A N 1
ATOM 647 C CA . PRO A 1 84 ? 58.707 13.191 -42.715 1.00 57.19 84 PRO A CA 1
ATOM 648 C C . PRO A 1 84 ? 60.210 13.528 -42.707 1.00 57.19 84 PRO A C 1
ATOM 650 O O . PRO A 1 84 ? 60.682 14.456 -43.359 1.00 57.19 84 PRO A O 1
ATOM 653 N N . SER A 1 85 ? 60.950 12.699 -41.977 1.00 57.41 85 SER A N 1
ATOM 654 C CA . SER A 1 85 ? 62.352 12.291 -42.140 1.00 57.41 85 SER A CA 1
ATOM 655 C C . SER A 1 85 ? 63.133 12.799 -43.378 1.00 57.41 85 SER A C 1
ATOM 657 O O . SER A 1 85 ? 62.824 12.446 -44.513 1.00 57.41 85 SER A O 1
ATOM 659 N N . GLY A 1 86 ? 64.247 13.498 -43.110 1.00 47.81 86 GLY A N 1
ATOM 660 C CA . GLY A 1 86 ? 65.603 13.166 -43.587 1.00 47.81 86 GLY A CA 1
ATOM 661 C C . GLY A 1 86 ? 65.979 13.314 -45.074 1.00 47.81 86 GLY A C 1
ATOM 662 O O . GLY A 1 86 ? 65.752 12.396 -45.858 1.00 47.81 86 GLY A O 1
ATOM 663 N N . ALA A 1 87 ? 66.734 14.376 -45.396 1.00 45.00 87 ALA A N 1
ATOM 664 C CA . ALA A 1 87 ? 67.895 14.379 -46.309 1.00 45.00 87 ALA A CA 1
ATOM 665 C C . ALA A 1 87 ? 68.744 15.646 -46.102 1.00 45.00 87 ALA A C 1
ATOM 667 O O . ALA A 1 87 ? 68.148 16.745 -46.044 1.00 45.00 87 ALA A O 1
#

Foldseek 3Di:
DDPDDLVVLVVLLVVLVVQLPDPPHDPVNNVVSVVVNVVSVVVNVVVVVPPDDDPVRVVVVVVVVVVVVVVPDPPPDDDDDDDDDDD

Sequence (87 aa):
MAEGNFDEITERLDEIIAQVRSKDTSLERSLDLFDEAIELGSRAVDMVDSFELSPREADMLDAELATEAQSEQPAEQAETDPDPSGA

Radius of gyration: 28.32 Å; chains: 1; bounding box: 82×36×65 Å

pLDDT: mean 78.9, std 18.07, range [42.38, 97.25]

InterPro domains:
  IPR003761 Exonuclease VII, small subunit [PF02609] (6-43)
  IPR037004 Exonuclease VII, small subunit superfamily [G3DSA:1.10.287.1040] (2-81)
  IPR037004 Exonuclease VII, small subunit superfamily [SSF116842] (3-52)

Secondary structure (DSSP, 8-state):
-----HHHHHHHHHHHHHHHT-TTS-HHHHHHHHHHHHHHHHHHHHHHHTS---HHHHHHHHHHHHHHHHHTS--------------